Protein AF-A0A7C6YKT9-F1 (afdb_monomer)

Foldseek 3Di:
DDDDDDDDDDDPVVQVVVQVVQVVVVHGPVRVVVVQVVCCVVVVHRNDDPDDPDPDPVVVVVVVCVVVVHPDDDDDPDPVVVCVVVVD

Solvent-accessible surface area (backbone atoms only — not comparable to full-atom values): 5736 Å² total; per-residue (Å²): 134,91,83,80,90,84,90,80,91,72,58,70,68,61,49,53,52,51,46,54,54,32,47,76,72,75,34,53,66,70,56,51,52,52,51,51,56,54,45,20,62,75,66,72,46,75,82,60,87,90,67,78,98,58,72,54,73,66,56,43,50,55,51,50,27,62,76,68,74,37,96,68,77,85,87,70,96,45,68,71,62,47,31,60,74,68,76,97

Radius of gyration: 23.43 Å; Cα contacts (8 Å, |Δi|>4): 24; chains: 1; bounding box: 42×31×59 Å

Secondary structure (DSSP, 8-state):
-----------HHHHHHHHHHHHHTT--HHHHHHHHHHHHHHHTS-SS----S---HHHHHHHHHHHTT-SPPPP-SSHHHHHHHTT-

pLDDT: mean 90.86, std 7.64, range [60.34, 98.06]

Mean predicted aligned error: 10.93 Å

Nearest PDB structures (foldseek):
  4q2u-assembly1_A  TM=5.716E-01  e=7.307E-05  Escherichia coli K-12
  4ml0-assembly2_E  TM=5.703E-01  e=7.307E-05  Escherichia coli B str. REL606
  4fxe-assembly1_A-2  TM=6.923E-01  e=2.391E-02  Escherichia coli K-12
  4fxe-assembly1_B-2  TM=5.795E-01  e=5.105E-02  Escherichia coli K-12

Structure (mmCIF, N/CA/C/O backbone):
data_AF-A0A7C6YKT9-F1
#
_entry.id   AF-A0A7C6YKT9-F1
#
loop_
_atom_site.group_PDB
_atom_site.id
_atom_site.type_symbol
_atom_site.label_atom_id
_atom_site.label_alt_id
_atom_site.label_comp_id
_atom_site.label_asym_id
_atom_site.label_entity_id
_atom_site.label_seq_id
_atom_site.pdbx_PDB_ins_code
_atom_site.Cartn_x
_atom_site.Cartn_y
_atom_site.Cartn_z
_atom_site.occupancy
_atom_site.B_iso_or_equiv
_atom_site.auth_seq_id
_atom_site.auth_comp_id
_atom_site.auth_asym_id
_atom_site.auth_atom_id
_atom_site.pdbx_PDB_model_num
ATOM 1 N N . MET A 1 1 ? -17.562 -19.703 16.081 1.00 60.34 1 MET A N 1
ATOM 2 C CA . MET A 1 1 ? -16.136 -19.513 15.734 1.00 60.34 1 MET A CA 1
ATOM 3 C C . MET A 1 1 ? -15.462 -18.841 16.913 1.00 60.34 1 MET A C 1
ATOM 5 O O . MET A 1 1 ? -16.044 -17.907 17.449 1.00 60.34 1 MET A O 1
ATOM 9 N N . SER A 1 2 ? -14.304 -19.333 17.348 1.00 81.25 2 SER A N 1
ATOM 10 C CA . SER A 1 2 ? -13.485 -18.656 18.355 1.00 81.25 2 SER A CA 1
ATOM 11 C C . SER A 1 2 ? -12.859 -17.405 17.740 1.00 81.25 2 SER A C 1
ATOM 13 O O . SER A 1 2 ? -12.322 -17.449 16.634 1.00 81.25 2 SER A O 1
ATOM 15 N N . THR A 1 3 ? -12.967 -16.277 18.434 1.00 87.31 3 THR A N 1
ATOM 16 C CA . THR A 1 3 ? -12.312 -15.023 18.052 1.00 87.31 3 THR A CA 1
ATOM 17 C C . THR A 1 3 ? -11.058 -14.841 18.894 1.00 87.31 3 THR A C 1
ATOM 19 O O . THR A 1 3 ? -11.106 -15.039 20.108 1.00 87.31 3 THR A O 1
ATOM 22 N N . SER A 1 4 ? -9.962 -14.429 18.264 1.00 91.81 4 SER A N 1
ATOM 23 C CA . SER A 1 4 ? -8.710 -14.091 18.944 1.00 91.81 4 SER A CA 1
ATOM 24 C C . SER A 1 4 ? -8.403 -12.614 18.736 1.00 91.81 4 SER A C 1
ATOM 26 O O . SER A 1 4 ? -8.534 -12.107 17.623 1.00 91.81 4 SER A O 1
ATOM 28 N N . ASN A 1 5 ? -7.979 -11.929 19.798 1.00 92.25 5 ASN A N 1
ATOM 29 C CA . ASN A 1 5 ? -7.578 -10.527 19.719 1.00 92.25 5 ASN A CA 1
ATOM 30 C C . ASN A 1 5 ? -6.118 -10.410 19.273 1.00 92.25 5 ASN A C 1
ATOM 32 O O . ASN A 1 5 ? -5.257 -11.144 19.755 1.00 92.25 5 ASN A O 1
ATOM 36 N N . ILE A 1 6 ? -5.839 -9.445 18.397 1.00 92.38 6 ILE A N 1
ATOM 37 C CA . ILE A 1 6 ? -4.484 -9.089 17.966 1.00 92.38 6 ILE A CA 1
ATOM 38 C C . ILE A 1 6 ? -4.197 -7.668 18.462 1.00 92.38 6 ILE A C 1
ATOM 40 O O . ILE A 1 6 ? -4.977 -6.753 18.205 1.00 92.38 6 ILE A O 1
ATOM 44 N N . ASN A 1 7 ? -3.082 -7.483 19.173 1.00 93.06 7 ASN A N 1
ATOM 45 C CA . ASN A 1 7 ? -2.590 -6.171 19.596 1.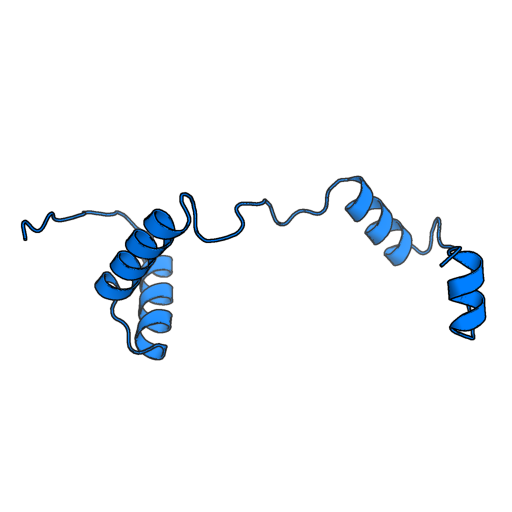00 93.06 7 ASN A CA 1
ATOM 46 C C . ASN A 1 7 ? -1.332 -5.826 18.788 1.00 93.06 7 ASN A C 1
ATOM 48 O O . ASN A 1 7 ? -0.377 -6.602 18.780 1.00 93.06 7 ASN A O 1
ATOM 52 N N . ILE A 1 8 ? -1.350 -4.689 18.091 1.00 91.12 8 ILE A N 1
ATOM 53 C CA . ILE A 1 8 ? -0.277 -4.251 17.192 1.00 91.12 8 ILE A CA 1
ATOM 54 C C . ILE A 1 8 ? 0.120 -2.828 17.574 1.00 91.12 8 ILE A C 1
ATOM 56 O O . ILE A 1 8 ? -0.739 -1.959 17.719 1.00 91.12 8 ILE A O 1
ATOM 60 N N . ARG A 1 9 ? 1.428 -2.578 17.698 1.00 95.44 9 ARG A N 1
ATOM 61 C CA . ARG A 1 9 ? 1.964 -1.215 17.777 1.00 95.44 9 ARG A CA 1
ATOM 62 C C . ARG A 1 9 ? 2.222 -0.698 16.370 1.00 95.44 9 ARG A C 1
ATOM 64 O O . ARG 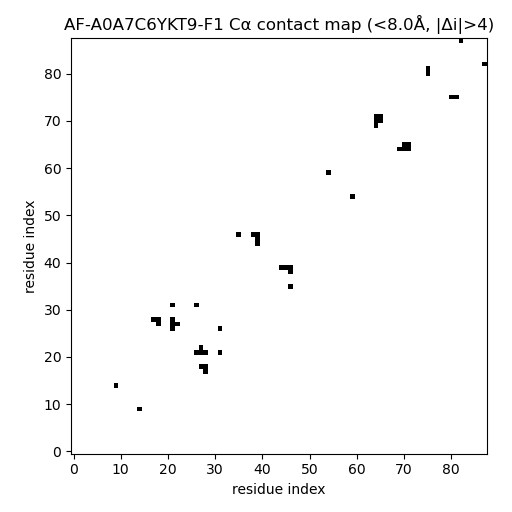A 1 9 ? 2.861 -1.377 15.573 1.00 95.44 9 ARG A O 1
ATOM 71 N N . VAL A 1 10 ? 1.744 0.505 16.096 1.00 94.44 10 VAL A N 1
ATOM 72 C CA . VAL A 1 10 ? 1.894 1.196 14.817 1.00 94.44 10 VAL A CA 1
ATOM 73 C C . VAL A 1 10 ? 2.241 2.652 15.100 1.00 94.44 10 VAL A C 1
ATOM 75 O O . VAL A 1 10 ? 1.832 3.194 16.128 1.00 94.44 10 VAL A O 1
ATOM 78 N N . ASP A 1 11 ? 3.013 3.266 14.209 1.00 98.06 11 ASP A N 1
ATOM 79 C CA . ASP A 1 11 ? 3.260 4.703 14.261 1.00 98.06 11 ASP A CA 1
ATOM 80 C C . ASP A 1 11 ? 1.941 5.484 14.134 1.00 98.06 11 ASP A C 1
ATOM 82 O O . ASP A 1 11 ? 1.060 5.122 13.348 1.00 98.06 11 ASP A O 1
ATOM 86 N N . THR A 1 12 ? 1.803 6.561 14.908 1.00 97.44 12 THR A N 1
ATOM 87 C CA . THR A 1 12 ? 0.566 7.349 14.961 1.00 97.44 12 THR A CA 1
ATOM 88 C C . THR A 1 12 ? 0.202 7.937 13.600 1.00 97.44 12 THR A C 1
ATOM 90 O O . THR A 1 12 ? -0.956 7.846 13.197 1.00 97.44 12 THR A O 1
ATOM 93 N N . LYS A 1 13 ? 1.175 8.470 12.849 1.00 97.94 13 LYS A N 1
ATOM 94 C CA . LYS A 1 13 ? 0.910 9.072 11.534 1.00 97.94 13 LYS A CA 1
ATOM 95 C C . LYS A 1 13 ? 0.510 8.010 10.518 1.00 97.94 13 LYS A C 1
ATOM 97 O O . LYS A 1 13 ? -0.416 8.222 9.742 1.00 97.94 13 LYS A O 1
ATOM 102 N N . VAL A 1 14 ? 1.174 6.853 10.545 1.00 97.12 14 VAL A N 1
ATOM 103 C CA . VAL A 1 14 ? 0.822 5.716 9.677 1.00 97.12 14 VAL A CA 1
ATOM 104 C C . VAL A 1 14 ? -0.604 5.243 9.957 1.00 97.12 14 VAL A C 1
ATOM 106 O O . VAL A 1 14 ? -1.362 4.990 9.023 1.00 97.12 14 VAL A O 1
ATOM 109 N N . LYS A 1 15 ? -0.994 5.163 11.235 1.00 96.12 15 LYS A N 1
ATOM 110 C CA . LYS A 1 15 ? -2.359 4.802 11.627 1.00 96.12 15 LYS A CA 1
ATOM 111 C C . LYS A 1 15 ? -3.383 5.787 11.065 1.00 96.12 15 LYS A C 1
ATOM 113 O O . LYS A 1 15 ? -4.350 5.346 10.455 1.00 96.12 15 LYS A O 1
ATOM 118 N N . GLU A 1 16 ? -3.169 7.086 11.261 1.00 97.44 16 GLU A N 1
ATOM 119 C CA . GLU A 1 16 ? -4.084 8.137 10.797 1.00 97.44 16 GLU A CA 1
ATOM 120 C C . GLU A 1 16 ? -4.254 8.113 9.271 1.00 97.44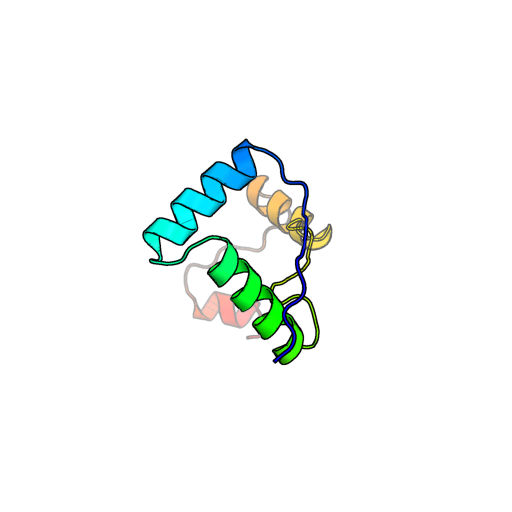 16 GLU A C 1
ATOM 122 O O . GLU A 1 16 ? -5.377 8.168 8.773 1.00 97.44 16 GLU A O 1
ATOM 127 N N . GLN A 1 17 ? -3.156 7.954 8.526 1.00 97.69 17 GLN A N 1
ATOM 128 C CA . GLN A 1 17 ? -3.189 7.854 7.063 1.00 97.69 17 GLN A CA 1
ATOM 129 C C . GLN A 1 17 ? -3.947 6.613 6.585 1.00 97.69 17 GLN A C 1
ATOM 131 O O . GLN A 1 17 ? -4.796 6.706 5.699 1.00 97.69 17 GLN A O 1
ATOM 136 N N . ALA A 1 18 ? -3.665 5.453 7.180 1.00 96.88 18 ALA A N 1
ATOM 137 C CA . ALA A 1 18 ? -4.349 4.214 6.833 1.00 96.88 18 ALA A CA 1
ATOM 138 C C . ALA A 1 18 ? -5.847 4.279 7.171 1.00 96.88 18 ALA A C 1
ATOM 140 O O . ALA A 1 18 ? -6.676 3.793 6.409 1.00 96.88 18 ALA A O 1
ATOM 141 N N . GLU A 1 19 ? -6.211 4.899 8.295 1.00 96.31 19 GLU A N 1
ATOM 142 C CA . GLU A 1 19 ? -7.605 5.056 8.711 1.00 96.31 19 GLU A CA 1
ATOM 143 C C . GLU A 1 19 ? -8.377 5.973 7.755 1.00 96.31 19 GLU A C 1
ATOM 145 O O . GLU A 1 19 ? -9.477 5.616 7.337 1.00 96.31 19 GLU A O 1
ATOM 150 N N . ALA A 1 20 ? -7.784 7.093 7.329 1.00 97.50 20 ALA A N 1
ATOM 151 C CA . ALA A 1 20 ? -8.369 7.958 6.305 1.00 97.50 20 ALA A CA 1
ATOM 152 C C . ALA A 1 20 ? -8.586 7.211 4.976 1.00 97.50 20 ALA A C 1
ATOM 154 O O . ALA A 1 20 ? -9.696 7.226 4.443 1.00 97.50 20 ALA A O 1
ATOM 155 N N . LEU A 1 21 ? -7.561 6.495 4.496 1.00 97.50 21 LEU A N 1
ATOM 156 C CA . LEU A 1 21 ? -7.627 5.700 3.267 1.00 97.50 21 LEU A CA 1
ATOM 157 C C . LEU A 1 21 ? -8.737 4.643 3.324 1.00 97.50 21 LEU A C 1
ATOM 159 O O . LEU A 1 21 ? -9.544 4.527 2.405 1.00 97.50 21 LEU A O 1
ATOM 163 N N . PHE A 1 22 ? -8.784 3.841 4.388 1.00 97.25 22 PHE A N 1
ATOM 164 C CA . PHE A 1 22 ? -9.777 2.774 4.481 1.00 97.25 22 PHE A CA 1
ATOM 165 C C . PHE A 1 22 ? -11.193 3.326 4.628 1.00 97.25 22 PHE A C 1
ATOM 167 O O . PHE A 1 22 ? -12.105 2.778 4.011 1.00 97.25 22 PHE A O 1
ATOM 174 N N . ASN A 1 23 ? -11.377 4.433 5.351 1.00 96.81 23 ASN A N 1
ATOM 175 C CA . ASN A 1 23 ? -12.679 5.084 5.462 1.00 96.81 23 ASN A CA 1
ATOM 176 C C . ASN A 1 23 ? -13.188 5.587 4.104 1.00 96.81 23 ASN A C 1
ATOM 178 O O . ASN A 1 23 ? -14.370 5.419 3.808 1.00 96.81 23 ASN A O 1
ATOM 182 N N . GLU A 1 24 ? -12.312 6.137 3.257 1.00 97.44 24 GLU A N 1
ATOM 183 C CA . GLU A 1 24 ? -12.658 6.528 1.882 1.00 97.44 24 GLU A CA 1
ATOM 184 C C . GLU A 1 24 ? -13.095 5.320 1.035 1.00 97.44 24 GLU A C 1
ATOM 186 O O . GLU A 1 24 ? -14.018 5.412 0.228 1.00 97.44 24 GLU A O 1
ATOM 191 N N . LEU A 1 25 ? -12.506 4.150 1.294 1.00 95.88 25 LEU A N 1
ATOM 192 C CA . LEU A 1 25 ? -12.885 2.872 0.683 1.00 95.88 25 LEU A CA 1
ATOM 193 C C . LEU A 1 25 ? -14.105 2.199 1.350 1.00 95.88 25 LEU A C 1
ATOM 195 O O . LEU A 1 25 ? -14.480 1.092 0.961 1.00 95.88 25 LEU A O 1
ATOM 199 N N . GLY A 1 26 ? -14.726 2.826 2.356 1.00 96.12 26 GLY A N 1
ATOM 200 C CA . GLY A 1 26 ? -15.871 2.272 3.088 1.00 96.12 26 GLY A CA 1
ATOM 201 C C . GLY A 1 26 ? -15.519 1.126 4.046 1.00 96.12 26 GLY A C 1
ATOM 202 O O . GLY A 1 26 ? -16.376 0.305 4.379 1.00 96.12 26 GLY A O 1
ATOM 203 N N . LEU A 1 27 ? -14.263 1.041 4.486 1.00 96.81 27 LEU A N 1
ATOM 204 C CA . LEU A 1 27 ? -13.734 0.004 5.370 1.00 96.81 27 LEU A CA 1
ATOM 205 C C . LEU A 1 27 ? -13.212 0.610 6.675 1.00 96.81 27 LEU A C 1
ATOM 207 O O . LEU A 1 27 ? -12.556 1.642 6.685 1.00 96.81 27 LEU A O 1
ATOM 211 N N . ASN A 1 28 ? -13.411 -0.093 7.789 1.00 94.75 28 ASN A N 1
ATOM 212 C CA . ASN A 1 28 ? -12.678 0.213 9.019 1.00 94.75 28 ASN A CA 1
ATOM 213 C C . ASN A 1 28 ? -11.345 -0.554 9.078 1.00 94.75 28 ASN A C 1
ATOM 215 O O . ASN A 1 28 ? -11.146 -1.556 8.380 1.00 94.75 28 ASN A O 1
ATOM 219 N N . MET A 1 29 ? -10.455 -0.124 9.976 1.00 94.12 29 MET A N 1
ATOM 220 C CA . MET A 1 29 ? -9.122 -0.715 10.153 1.00 94.12 29 MET A CA 1
ATOM 221 C C . MET A 1 29 ? -9.164 -2.235 10.390 1.00 94.12 29 MET A C 1
ATOM 223 O O . MET A 1 29 ? -8.395 -2.993 9.802 1.00 94.12 29 MET A O 1
ATOM 227 N N . SER A 1 30 ? -10.095 -2.712 11.221 1.00 93.88 30 SER A N 1
ATOM 228 C CA . SER A 1 30 ? -10.239 -4.141 11.523 1.00 93.88 30 SER A CA 1
ATOM 229 C C . SER A 1 30 ? -10.685 -4.960 10.311 1.00 93.88 30 SER A C 1
ATOM 231 O O . SER A 1 30 ? -10.265 -6.106 10.152 1.00 93.88 30 SER A O 1
ATOM 233 N N . SER A 1 31 ? -11.526 -4.393 9.448 1.00 95.69 31 SER A N 1
ATOM 2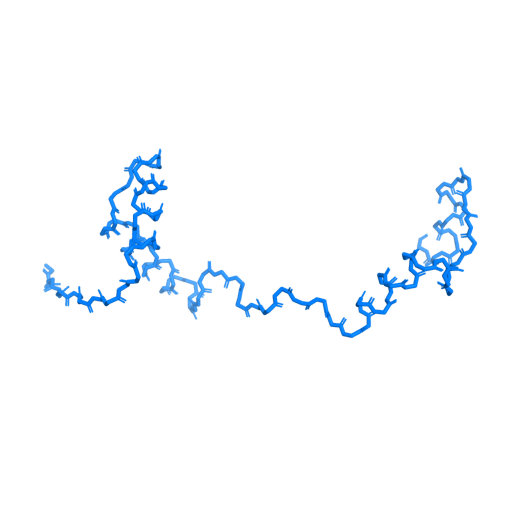34 C CA . SER A 1 31 ? -11.995 -5.040 8.220 1.00 95.69 31 SER A CA 1
ATOM 235 C C . SER A 1 31 ? -10.869 -5.128 7.197 1.00 95.69 31 SER A C 1
ATOM 237 O O . SER A 1 31 ? -10.652 -6.198 6.631 1.00 95.69 31 SER A O 1
ATOM 239 N N . ALA A 1 32 ? -10.098 -4.049 7.033 1.00 95.44 32 ALA A N 1
ATOM 240 C CA . ALA A 1 32 ? -8.923 -4.023 6.167 1.00 95.44 32 ALA A CA 1
ATOM 241 C C . ALA A 1 32 ? -7.852 -5.035 6.617 1.00 95.44 32 ALA A C 1
ATOM 243 O O . ALA A 1 32 ? -7.344 -5.806 5.803 1.00 95.44 32 ALA A O 1
ATOM 244 N N . LEU A 1 33 ? -7.568 -5.118 7.923 1.00 94.31 33 LEU A N 1
ATOM 245 C CA . LEU A 1 33 ? -6.610 -6.091 8.454 1.00 94.31 33 LEU A CA 1
ATOM 246 C C . LEU A 1 33 ? -7.099 -7.538 8.278 1.00 94.31 33 LEU A C 1
ATOM 248 O O . LEU A 1 33 ? -6.329 -8.411 7.881 1.00 94.31 33 LEU A O 1
ATOM 252 N N . ASN A 1 34 ? -8.387 -7.804 8.515 1.00 94.44 34 ASN A N 1
ATOM 253 C CA . ASN A 1 34 ? -8.971 -9.123 8.256 1.00 94.44 34 ASN A CA 1
ATOM 254 C C . ASN A 1 34 ? -8.919 -9.501 6.769 1.00 94.44 34 ASN A C 1
ATOM 256 O O . ASN A 1 34 ? -8.667 -10.663 6.443 1.00 94.44 34 ASN A O 1
ATOM 260 N N . LEU A 1 35 ? -9.148 -8.538 5.872 1.00 95.56 35 LEU A N 1
ATOM 261 C CA . LEU A 1 35 ? -9.019 -8.736 4.431 1.00 95.56 35 LEU A CA 1
ATOM 262 C C . LEU A 1 35 ? -7.582 -9.115 4.066 1.00 95.56 35 LEU A C 1
ATOM 264 O O . LEU A 1 35 ? -7.387 -10.122 3.387 1.00 95.56 35 LEU A O 1
ATOM 268 N N . PHE A 1 36 ? -6.594 -8.370 4.571 1.00 95.31 36 PHE A N 1
ATOM 269 C CA . PHE A 1 36 ? -5.179 -8.664 4.360 1.00 95.31 36 PHE A CA 1
ATOM 270 C C . PHE A 1 36 ? -4.826 -10.087 4.804 1.00 95.31 36 PHE A C 1
ATOM 272 O O . PHE A 1 36 ? -4.310 -10.862 4.006 1.00 95.31 36 PHE A O 1
ATOM 279 N N . LEU A 1 37 ? -5.186 -10.480 6.031 1.00 95.31 37 LEU A N 1
ATOM 280 C CA . LEU A 1 37 ? -4.898 -11.823 6.552 1.00 95.31 37 LEU A CA 1
ATOM 281 C C . LEU A 1 37 ? -5.509 -12.928 5.679 1.00 95.31 37 LEU A C 1
ATOM 283 O O . LEU A 1 37 ? -4.835 -13.900 5.339 1.00 95.31 37 LEU A O 1
ATOM 287 N N . ARG A 1 38 ? -6.775 -12.774 5.272 1.00 95.94 38 ARG A N 1
ATOM 288 C CA . ARG A 1 38 ? -7.446 -13.736 4.383 1.00 95.94 38 ARG A CA 1
ATOM 289 C C . ARG A 1 38 ? -6.800 -13.785 3.004 1.00 95.94 38 ARG A C 1
ATOM 291 O O . ARG A 1 38 ? -6.713 -14.864 2.416 1.00 95.94 38 ARG A O 1
ATOM 298 N N . HIS A 1 39 ? -6.358 -12.640 2.491 1.00 97.06 39 HIS A N 1
ATOM 299 C CA . HIS A 1 39 ? -5.699 -12.577 1.198 1.00 97.06 39 HIS A CA 1
ATOM 300 C C . HIS A 1 39 ? -4.334 -13.265 1.236 1.00 97.06 39 HIS A C 1
ATOM 302 O O . HIS A 1 39 ? -4.072 -14.093 0.366 1.00 97.06 39 HIS A O 1
ATOM 308 N N . SER A 1 40 ? -3.533 -13.014 2.275 1.00 96.94 40 SER A N 1
ATOM 309 C CA . SER A 1 40 ? -2.237 -13.663 2.494 1.00 96.94 40 SER A CA 1
ATOM 310 C C . SER A 1 40 ? -2.366 -15.184 2.585 1.00 96.94 40 SER A C 1
ATOM 312 O O . SER A 1 40 ? -1.609 -15.911 1.946 1.00 96.94 40 SER A O 1
ATOM 314 N N . ILE A 1 41 ? -3.376 -15.680 3.315 1.00 96.31 41 ILE A N 1
ATOM 315 C CA . ILE A 1 41 ? -3.660 -17.122 3.414 1.00 96.31 41 ILE A CA 1
ATOM 316 C C . ILE A 1 41 ? -3.994 -17.706 2.039 1.00 96.31 41 ILE A C 1
ATOM 318 O O . ILE A 1 41 ? -3.461 -18.748 1.672 1.00 96.31 41 ILE A O 1
ATOM 322 N N . ARG A 1 42 ? -4.860 -17.040 1.263 1.00 96.06 42 ARG A N 1
ATOM 323 C CA . ARG A 1 42 ? -5.247 -17.509 -0.076 1.00 96.06 42 ARG A CA 1
ATOM 324 C C . ARG A 1 42 ? -4.077 -17.490 -1.060 1.00 96.06 42 ARG A C 1
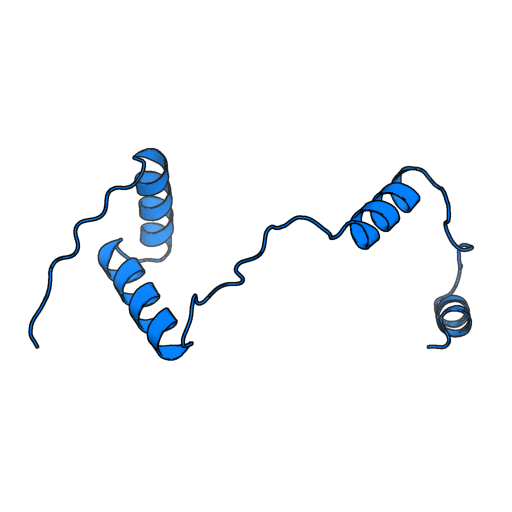ATOM 326 O O . ARG A 1 42 ? -3.994 -18.371 -1.905 1.00 96.06 42 ARG A O 1
ATOM 333 N N . TYR A 1 43 ? -3.223 -16.476 -0.969 1.00 95.44 43 TYR A N 1
ATOM 334 C CA . TYR A 1 43 ? -2.060 -16.310 -1.835 1.00 95.44 43 TYR A CA 1
ATOM 335 C C . TYR A 1 43 ? -0.904 -17.254 -1.457 1.00 95.44 43 TYR A C 1
ATOM 337 O O . TYR A 1 43 ? -0.080 -17.578 -2.303 1.00 95.44 43 TYR A O 1
ATOM 345 N N . GLY A 1 44 ? -0.846 -17.719 -0.203 1.00 94.50 44 GLY A N 1
ATOM 346 C CA . GLY A 1 44 ? 0.262 -18.533 0.306 1.00 94.50 44 GLY A CA 1
ATOM 347 C C . GLY A 1 44 ? 1.518 -17.717 0.635 1.00 94.50 44 GLY A C 1
ATOM 348 O O . GLY A 1 44 ? 2.620 -18.257 0.641 1.00 94.50 44 GLY A O 1
ATOM 349 N N . GLY A 1 45 ? 1.374 -16.415 0.894 1.00 92.81 45 GLY A N 1
ATOM 350 C CA . GLY A 1 45 ? 2.493 -15.498 1.113 1.00 92.81 45 GLY A CA 1
ATOM 351 C C . GLY A 1 45 ? 2.028 -14.063 1.348 1.00 92.81 45 GLY A C 1
ATOM 352 O O . GLY A 1 45 ? 0.853 -13.823 1.619 1.00 92.81 45 GLY A O 1
ATOM 353 N N . ILE A 1 46 ? 2.940 -13.096 1.234 1.00 93.62 46 ILE A N 1
ATOM 354 C CA . ILE A 1 46 ? 2.584 -11.674 1.292 1.00 93.62 46 ILE A CA 1
ATOM 355 C C . ILE A 1 46 ? 1.893 -11.291 -0.032 1.00 93.62 46 ILE A C 1
ATOM 357 O O . ILE A 1 46 ? 2.496 -11.478 -1.088 1.00 93.62 46 ILE A O 1
ATOM 361 N N . PRO A 1 47 ? 0.651 -10.771 -0.007 1.00 91.31 47 PRO A N 1
ATOM 362 C CA . PRO A 1 47 ? -0.168 -10.525 -1.195 1.00 91.31 47 PRO A CA 1
ATOM 363 C C . PRO A 1 47 ? 0.187 -9.196 -1.880 1.00 91.31 47 PRO A C 1
ATOM 365 O O . PRO A 1 47 ? -0.680 -8.436 -2.301 1.00 91.31 47 PRO A O 1
ATOM 368 N N . PHE A 1 48 ? 1.477 -8.891 -1.938 1.00 89.06 48 PHE A N 1
ATOM 369 C CA . PHE A 1 48 ? 2.061 -7.788 -2.682 1.00 89.06 48 PHE A CA 1
ATOM 370 C C . PHE A 1 48 ? 3.536 -8.097 -2.935 1.00 89.06 48 PHE A C 1
ATOM 372 O O . PHE A 1 48 ? 4.147 -8.932 -2.266 1.00 89.06 48 PHE A O 1
ATOM 379 N N . GLU A 1 49 ? 4.111 -7.429 -3.924 1.00 83.81 49 GLU A N 1
ATOM 380 C CA . GLU A 1 49 ? 5.501 -7.623 -4.310 1.00 83.81 49 GLU A CA 1
ATOM 381 C C . GLU A 1 49 ? 6.441 -7.081 -3.224 1.00 83.81 49 GLU A C 1
ATOM 383 O O . GLU A 1 49 ? 6.459 -5.890 -2.922 1.00 83.81 49 GLU A O 1
ATOM 388 N N . VAL A 1 50 ? 7.219 -7.971 -2.605 1.00 81.50 50 VAL A N 1
ATOM 389 C CA . VAL A 1 50 ? 8.185 -7.602 -1.562 1.00 81.50 50 VAL A CA 1
ATOM 390 C C . VAL A 1 50 ? 9.550 -7.413 -2.207 1.00 81.50 50 VAL A C 1
ATOM 392 O O . VAL A 1 50 ? 10.380 -8.321 -2.223 1.00 81.50 50 VAL A O 1
ATOM 395 N N . ARG A 1 51 ? 9.769 -6.236 -2.795 1.00 76.31 51 ARG A N 1
ATOM 396 C CA . ARG A 1 51 ? 11.048 -5.858 -3.406 1.00 76.31 51 ARG A CA 1
ATOM 397 C C . ARG A 1 51 ? 11.448 -4.463 -2.955 1.00 76.31 51 ARG A C 1
ATOM 399 O O . ARG A 1 51 ? 10.602 -3.593 -2.760 1.00 76.31 51 ARG A O 1
ATOM 406 N N . LEU A 1 52 ? 12.751 -4.243 -2.801 1.00 68.38 52 LEU A N 1
ATOM 407 C CA . LEU A 1 52 ? 13.273 -2.883 -2.765 1.00 68.38 52 LEU A CA 1
ATOM 408 C C . LEU A 1 52 ? 13.018 -2.293 -4.153 1.00 68.38 52 LEU A C 1
ATOM 410 O O . LEU A 1 52 ? 13.457 -2.876 -5.143 1.00 68.38 52 LEU A O 1
ATOM 414 N N . ILE A 1 53 ? 12.296 -1.172 -4.233 1.00 64.56 53 ILE A N 1
ATOM 415 C CA . ILE A 1 53 ? 12.099 -0.415 -5.480 1.00 64.56 53 ILE A CA 1
ATOM 416 C C . ILE A 1 53 ? 13.414 0.307 -5.789 1.00 64.56 53 ILE A C 1
ATOM 418 O O . ILE A 1 53 ? 13.540 1.523 -5.690 1.00 64.56 53 ILE A O 1
ATOM 422 N N . GLN A 1 54 ? 14.448 -0.474 -6.058 1.00 73.69 54 GLN A N 1
ATOM 423 C CA . GLN A 1 54 ? 15.717 -0.009 -6.560 1.00 73.69 54 GLN A CA 1
ATOM 424 C C . GLN A 1 54 ? 15.985 -0.825 -7.817 1.00 73.69 54 GLN A C 1
ATOM 426 O O . GLN A 1 54 ? 16.033 -2.055 -7.729 1.00 73.69 54 GLN A O 1
ATOM 431 N N . PRO A 1 55 ? 16.126 -0.169 -8.980 1.00 75.44 55 PRO A N 1
ATOM 432 C CA . PRO A 1 55 ? 16.647 -0.836 -10.157 1.00 75.44 55 PRO A CA 1
ATOM 433 C C . PRO A 1 55 ? 17.950 -1.552 -9.784 1.00 75.44 55 PRO A C 1
ATOM 435 O O . PRO A 1 55 ? 18.742 -1.020 -8.993 1.00 75.44 55 PRO A O 1
ATOM 438 N N . ASN A 1 56 ? 18.151 -2.760 -10.318 1.00 82.69 56 ASN A N 1
ATOM 439 C CA . ASN A 1 56 ? 19.444 -3.432 -10.203 1.00 82.69 56 ASN A CA 1
ATOM 440 C C . ASN A 1 56 ? 20.541 -2.557 -10.842 1.00 82.69 56 ASN A C 1
ATOM 442 O O . ASN A 1 56 ? 20.241 -1.607 -11.571 1.00 82.69 56 ASN A O 1
ATOM 446 N N . ASP A 1 57 ? 21.805 -2.861 -10.560 1.00 86.06 57 ASP A N 1
ATOM 447 C CA . ASP A 1 57 ? 22.925 -2.018 -11.001 1.00 86.06 57 ASP A CA 1
ATOM 448 C C . ASP A 1 57 ? 22.954 -1.831 -12.526 1.00 86.06 57 ASP A C 1
ATOM 450 O O . ASP A 1 57 ? 23.231 -0.736 -13.006 1.00 86.06 57 ASP A O 1
ATOM 454 N N . GLU A 1 58 ? 22.567 -2.861 -13.283 1.00 89.56 58 GLU A N 1
ATOM 455 C CA . GLU A 1 58 ? 22.44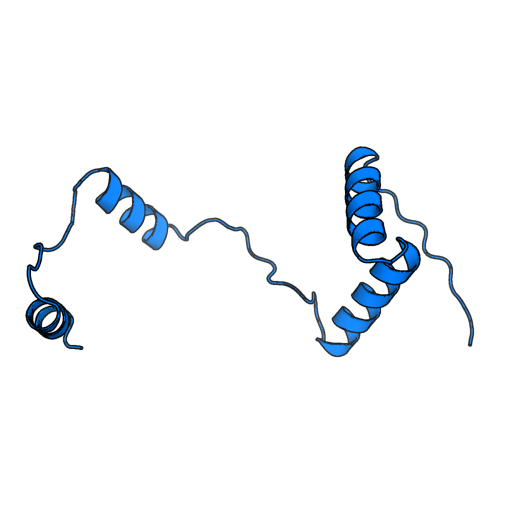7 -2.806 -14.743 1.00 89.56 58 GLU A CA 1
ATOM 456 C C . GLU A 1 58 ? 21.369 -1.813 -15.202 1.00 89.56 58 GLU A C 1
ATOM 458 O O . GLU A 1 58 ? 21.639 -0.929 -16.012 1.00 89.56 58 GLU A O 1
ATOM 463 N N . THR A 1 59 ? 20.159 -1.898 -14.643 1.00 87.69 59 THR A N 1
ATOM 464 C CA . THR A 1 59 ? 19.054 -0.992 -14.992 1.00 87.69 59 THR A CA 1
ATOM 465 C C . THR A 1 59 ? 19.374 0.439 -14.565 1.00 87.69 59 THR A C 1
ATOM 467 O O . THR A 1 59 ? 19.030 1.385 -15.267 1.00 87.69 59 THR A O 1
ATOM 470 N N . ARG A 1 60 ? 20.057 0.614 -13.428 1.00 89.25 60 ARG A N 1
ATOM 471 C CA . ARG A 1 60 ? 20.528 1.925 -12.971 1.00 89.25 60 ARG A CA 1
ATOM 472 C C . ARG A 1 60 ? 21.549 2.514 -13.940 1.00 89.25 60 ARG A C 1
ATOM 474 O O . ARG A 1 60 ? 21.358 3.640 -14.375 1.00 89.25 60 ARG A O 1
ATOM 481 N N . SER A 1 61 ? 22.553 1.732 -14.336 1.00 89.56 61 SER A N 1
ATOM 482 C CA . SER A 1 61 ? 23.553 2.161 -15.317 1.00 89.56 61 SER A CA 1
ATOM 483 C C . SER A 1 61 ? 22.912 2.533 -16.652 1.00 89.56 61 SER A C 1
ATOM 485 O O . SER A 1 61 ? 23.282 3.544 -17.233 1.00 89.56 61 SER A O 1
ATOM 487 N N . ALA A 1 62 ? 21.923 1.765 -17.122 1.00 91.00 62 ALA A N 1
ATOM 488 C CA . ALA A 1 62 ? 21.204 2.075 -18.357 1.00 91.00 62 ALA A CA 1
ATOM 489 C C . ALA A 1 62 ? 20.401 3.386 -18.259 1.00 91.00 62 ALA A C 1
ATOM 491 O O . ALA A 1 62 ? 20.355 4.158 -19.215 1.00 91.00 62 ALA A O 1
ATOM 492 N N . ILE A 1 63 ? 19.782 3.661 -17.104 1.00 91.38 63 ILE A N 1
ATOM 493 C CA . ILE A 1 63 ? 19.086 4.931 -16.845 1.00 91.38 63 ILE A CA 1
ATOM 494 C C . ILE A 1 63 ? 20.082 6.100 -16.815 1.00 91.38 63 ILE A C 1
ATOM 496 O O . ILE A 1 63 ? 19.814 7.146 -17.409 1.00 91.38 63 ILE A O 1
ATOM 500 N N . ASP A 1 64 ? 21.225 5.928 -16.152 1.00 93.75 64 ASP A N 1
ATOM 501 C CA . ASP A 1 64 ? 22.267 6.955 -16.049 1.00 93.75 64 ASP A CA 1
ATOM 502 C C . ASP A 1 64 ? 22.888 7.257 -17.422 1.00 93.75 64 ASP A C 1
ATOM 504 O O . ASP A 1 64 ? 23.048 8.420 -17.787 1.00 93.75 64 ASP A O 1
ATOM 508 N N . ASP A 1 65 ? 23.132 6.229 -18.237 1.00 93.94 65 ASP A N 1
ATOM 509 C CA . ASP A 1 65 ? 23.610 6.359 -19.616 1.00 93.94 65 ASP A CA 1
ATOM 510 C C . ASP A 1 65 ? 22.649 7.194 -20.486 1.00 93.94 65 ASP A C 1
ATOM 512 O O . ASP A 1 65 ? 23.089 8.089 -21.214 1.00 93.94 65 ASP A O 1
ATOM 516 N N . VAL A 1 66 ? 21.331 6.999 -20.343 1.00 91.38 66 VAL A N 1
ATOM 517 C CA . VAL A 1 66 ? 20.315 7.835 -21.010 1.00 91.38 66 VAL A CA 1
ATOM 518 C C . VAL A 1 66 ? 20.345 9.278 -20.512 1.00 91.38 66 VAL A C 1
ATOM 520 O O . VAL A 1 66 ? 20.375 10.203 -21.324 1.00 91.38 66 VAL A O 1
ATOM 523 N N . ASN A 1 67 ? 20.361 9.492 -19.196 1.00 91.94 67 ASN A N 1
ATOM 524 C CA . ASN A 1 67 ? 20.351 10.837 -18.611 1.00 91.94 67 ASN A CA 1
ATOM 525 C C . ASN A 1 67 ? 21.614 11.637 -18.963 1.00 91.94 67 ASN A C 1
ATOM 527 O O . ASN A 1 67 ? 21.555 12.852 -19.162 1.00 91.94 67 ASN A O 1
ATOM 531 N N . GLU A 1 68 ? 22.755 10.958 -19.055 1.00 94.50 68 GLU A N 1
ATOM 532 C CA . GLU A 1 68 ? 24.058 11.562 -19.323 1.00 94.50 68 GLU A CA 1
ATOM 533 C C . GLU A 1 68 ? 24.447 11.527 -20.812 1.00 94.50 68 GLU A C 1
ATOM 535 O O . GLU A 1 68 ? 25.531 11.988 -21.172 1.00 94.50 68 GLU A O 1
ATOM 540 N N . ASN A 1 69 ? 23.554 11.048 -21.689 1.00 89.06 69 ASN A N 1
ATOM 541 C CA . ASN A 1 69 ? 23.758 10.914 -23.136 1.00 89.06 69 ASN A CA 1
ATOM 542 C C . ASN A 1 69 ? 25.027 10.124 -23.508 1.00 89.06 69 ASN A C 1
ATOM 544 O O . ASN A 1 69 ? 25.794 10.520 -24.390 1.00 89.06 69 ASN A O 1
ATOM 548 N N . ARG A 1 70 ? 25.263 8.997 -22.835 1.00 92.56 70 ARG A N 1
ATOM 549 C CA . ARG A 1 70 ? 26.387 8.087 -23.095 1.00 92.56 70 ARG A CA 1
ATOM 550 C C . ARG A 1 70 ? 25.889 6.687 -23.410 1.00 92.56 70 ARG A C 1
ATOM 552 O O . ARG A 1 70 ? 24.789 6.328 -23.030 1.00 92.56 70 ARG A O 1
ATOM 559 N N . ASN A 1 71 ? 26.702 5.906 -24.123 1.00 87.81 71 ASN A N 1
ATOM 560 C CA . ASN A 1 71 ? 26.404 4.507 -24.471 1.00 87.81 71 ASN A CA 1
ATOM 561 C C . ASN A 1 71 ? 25.021 4.286 -25.124 1.00 87.81 71 ASN A C 1
ATOM 563 O O . ASN A 1 71 ? 24.477 3.185 -25.086 1.00 87.81 71 ASN A O 1
ATOM 567 N N . LEU A 1 72 ? 24.454 5.326 -25.744 1.00 87.44 72 LEU A N 1
ATOM 568 C CA . LEU A 1 72 ? 23.183 5.254 -26.450 1.00 87.44 72 LEU A CA 1
ATOM 569 C C . LEU A 1 72 ? 23.386 4.689 -27.855 1.00 87.44 72 LEU A C 1
ATOM 571 O O . LEU A 1 72 ? 24.368 5.001 -28.531 1.00 87.44 72 LEU A O 1
ATOM 575 N N . SER A 1 73 ? 22.423 3.885 -28.309 1.00 85.50 73 SER A N 1
ATOM 576 C CA . SER A 1 73 ? 22.340 3.508 -29.721 1.00 85.50 73 SER A CA 1
ATOM 577 C C . SER A 1 73 ? 21.959 4.721 -30.581 1.00 85.50 73 SER A C 1
ATOM 579 O O . SER A 1 73 ? 21.589 5.788 -30.084 1.00 85.50 73 SER A O 1
ATOM 581 N N . LYS A 1 74 ? 22.042 4.553 -31.899 1.00 87.69 74 LYS A N 1
ATOM 582 C CA . LYS A 1 74 ? 21.565 5.541 -32.871 1.00 87.69 74 LYS A CA 1
ATOM 583 C C . LYS A 1 74 ? 20.066 5.813 -32.685 1.00 87.69 74 LYS A C 1
ATOM 585 O O . LYS A 1 74 ? 19.308 4.958 -32.231 1.00 87.69 74 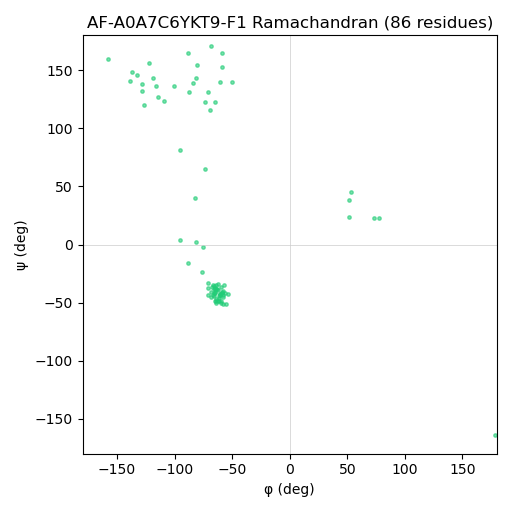LYS A O 1
ATOM 590 N N . THR A 1 75 ? 19.632 7.006 -33.070 1.00 88.31 75 THR A N 1
ATOM 591 C CA . THR A 1 75 ? 18.211 7.360 -33.139 1.00 88.31 75 THR A CA 1
ATOM 592 C C . THR A 1 75 ? 17.585 6.829 -34.427 1.0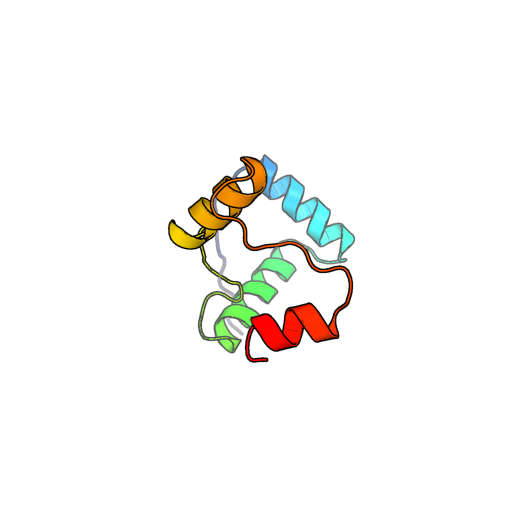0 88.31 75 THR A C 1
ATOM 594 O O . THR A 1 75 ? 18.273 6.673 -35.436 1.00 88.31 75 THR A O 1
ATOM 597 N N . PHE A 1 76 ? 16.272 6.604 -34.413 1.00 91.69 76 PHE A N 1
ATOM 598 C CA . PHE A 1 76 ? 15.518 6.127 -35.572 1.00 91.69 76 PHE A CA 1
ATOM 599 C C . PHE A 1 76 ? 14.319 7.031 -35.834 1.00 91.69 76 PHE A C 1
ATOM 601 O O . PHE A 1 76 ? 13.595 7.384 -34.906 1.00 91.69 76 PHE A O 1
ATOM 608 N N . ASP A 1 77 ? 14.071 7.336 -37.106 1.00 93.06 77 ASP A N 1
ATOM 609 C CA . ASP A 1 77 ? 12.926 8.154 -37.524 1.00 93.06 77 ASP A CA 1
ATOM 610 C C . ASP A 1 77 ? 11.661 7.318 -37.775 1.00 93.06 77 ASP A C 1
ATOM 612 O O . ASP A 1 77 ? 10.555 7.856 -37.877 1.00 93.06 77 ASP A O 1
ATOM 616 N N . ARG A 1 78 ? 11.800 5.990 -37.912 1.00 94.88 78 ARG A N 1
ATOM 617 C CA . ARG A 1 78 ? 10.690 5.077 -38.214 1.00 94.88 78 ARG A CA 1
ATOM 618 C C . ARG A 1 78 ? 10.784 3.790 -37.398 1.00 94.88 78 ARG A C 1
ATOM 620 O O . ARG A 1 78 ? 11.848 3.195 -37.258 1.00 94.88 78 ARG A O 1
ATOM 627 N N . ILE A 1 79 ? 9.626 3.312 -36.941 1.00 90.62 79 ILE A N 1
ATOM 628 C CA . ILE A 1 79 ? 9.489 2.063 -36.173 1.00 90.62 79 ILE A CA 1
ATOM 629 C C . ILE A 1 79 ? 10.060 0.833 -36.909 1.00 90.62 79 ILE A C 1
ATOM 631 O O . ILE A 1 79 ? 10.737 0.048 -36.252 1.00 90.62 79 ILE A O 1
ATOM 635 N N . PRO A 1 80 ? 9.858 0.637 -38.232 1.00 92.56 80 PRO A N 1
ATOM 636 C CA . PRO A 1 80 ? 10.431 -0.520 -38.924 1.00 92.56 80 PRO A CA 1
ATOM 637 C C . PRO A 1 80 ? 11.960 -0.574 -38.845 1.00 92.56 80 PRO A C 1
ATOM 639 O O . PRO A 1 80 ? 12.523 -1.652 -38.691 1.00 92.56 80 PRO A O 1
ATOM 642 N N . ASP A 1 81 ? 12.625 0.581 -38.902 1.00 92.69 81 ASP A N 1
ATOM 643 C CA . ASP A 1 81 ? 14.086 0.658 -38.841 1.00 92.69 81 ASP A CA 1
ATOM 644 C C . ASP A 1 81 ? 14.599 0.316 -37.434 1.00 92.69 81 ASP A C 1
ATOM 646 O O . ASP A 1 81 ? 15.597 -0.389 -37.304 1.00 92.69 81 ASP A O 1
ATOM 650 N N . LEU A 1 82 ? 13.876 0.747 -36.392 1.00 92.50 82 LEU A N 1
ATOM 651 C CA . LEU A 1 82 ? 14.141 0.371 -35.000 1.00 92.50 82 LEU A CA 1
ATOM 652 C C . LEU A 1 82 ? 13.981 -1.142 -34.780 1.00 92.50 82 LEU A C 1
ATOM 654 O O . LEU A 1 82 ? 14.855 -1.771 -34.194 1.00 92.50 82 LEU A O 1
ATOM 658 N N . MET A 1 83 ? 12.878 -1.733 -35.248 1.00 92.44 83 MET A N 1
ATOM 659 C CA . MET A 1 83 ? 12.595 -3.164 -35.048 1.00 92.44 83 MET A CA 1
ATOM 660 C C . MET A 1 83 ? 13.621 -4.050 -35.764 1.00 92.44 83 MET A C 1
ATOM 662 O O . MET A 1 83 ? 14.141 -4.993 -35.170 1.00 92.44 83 MET A O 1
ATOM 666 N N . ASN A 1 84 ? 14.001 -3.675 -36.992 1.00 92.25 84 ASN A N 1
ATOM 667 C CA . ASN A 1 84 ? 15.070 -4.348 -37.729 1.00 92.25 84 ASN A CA 1
ATOM 668 C C . ASN A 1 84 ? 16.407 -4.329 -36.962 1.00 92.25 84 ASN A C 1
ATOM 670 O O . ASN A 1 84 ? 17.116 -5.330 -36.963 1.00 92.25 84 ASN A O 1
ATOM 674 N N . ASP A 1 85 ? 16.758 -3.219 -36.300 1.00 90.56 85 ASP A N 1
ATOM 675 C CA . ASP A 1 85 ? 17.996 -3.108 -35.508 1.00 90.56 85 ASP A CA 1
ATOM 676 C C . ASP A 1 85 ? 17.945 -3.934 -34.211 1.00 90.56 85 ASP A C 1
ATOM 678 O O . ASP A 1 85 ? 18.948 -4.515 -33.799 1.00 90.56 85 ASP A O 1
ATOM 682 N N . LEU A 1 86 ? 16.759 -4.054 -33.606 1.00 89.44 86 LEU A N 1
ATOM 683 C CA . LEU A 1 86 ? 16.516 -4.877 -32.417 1.00 89.44 86 LEU A CA 1
ATOM 684 C C . LEU A 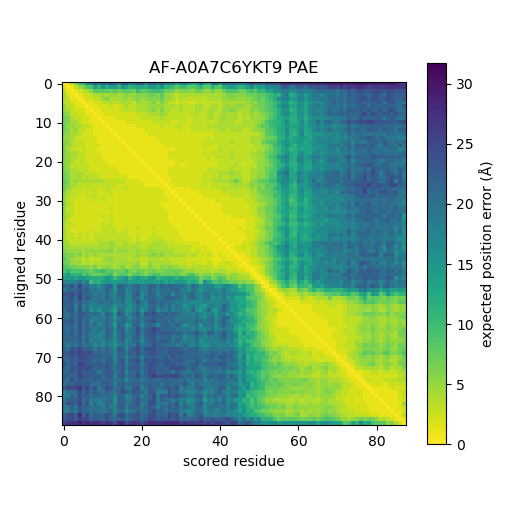1 86 ? 16.453 -6.387 -32.714 1.00 89.44 86 LEU A C 1
ATOM 686 O O . LEU A 1 86 ? 16.320 -7.176 -31.778 1.00 89.44 86 LEU A O 1
ATOM 690 N N . ASN A 1 87 ? 16.569 -6.800 -33.983 1.00 85.38 87 ASN A N 1
ATOM 691 C CA . ASN A 1 87 ? 16.307 -8.168 -34.447 1.00 85.38 87 ASN A CA 1
ATOM 692 C C . ASN A 1 87 ? 14.926 -8.690 -33.992 1.00 85.38 87 ASN A C 1
ATOM 694 O O . ASN A 1 87 ? 14.801 -9.855 -33.603 1.00 85.38 87 ASN A O 1
ATOM 698 N N . ALA A 1 88 ? 13.918 -7.811 -34.000 1.00 65.06 88 ALA A N 1
ATOM 699 C CA . ALA A 1 88 ? 12.567 -8.058 -33.495 1.00 65.06 88 ALA A CA 1
ATOM 700 C C . ALA A 1 88 ? 11.502 -7.999 -34.598 1.00 65.06 88 ALA A C 1
ATOM 702 O O . ALA A 1 88 ? 11.664 -7.207 -35.555 1.00 65.06 88 ALA A O 1
#

Sequence (88 aa):
MSTSNINIRVDTKVKEQAEALFNELGLNMSSALNLFLRHSIRYGGIPFEVRLIQPNDETRSAIDDVNENRNLSKTFDRIPDLMNDLNA